Protein AF-A0A528FVA0-F1 (afdb_monomer)

Secondary structure (DSSP, 8-state):
-HHHHHHHHHHHHHHHHH-TT-HHHHHHHHHHHHHTT-HHHHHHHHHHHHHH-TT--HHHHHHHS--SSHHHHHHHHHHHHHTTS--

Structure (mmCIF, N/CA/C/O backbone):
data_AF-A0A528FVA0-F1
#
_entry.id   AF-A0A528FVA0-F1
#
loop_
_atom_site.group_PDB
_atom_site.id
_atom_site.type_symbol
_atom_site.label_atom_id
_atom_site.label_alt_id
_atom_site.label_comp_id
_atom_site.label_asym_id
_atom_site.label_entity_id
_atom_site.label_seq_id
_atom_site.pdbx_PDB_ins_code
_atom_site.Cartn_x
_atom_site.Cartn_y
_atom_site.Cartn_z
_atom_site.occupancy
_atom_site.B_iso_or_equiv
_atom_site.auth_seq_id
_atom_site.auth_comp_id
_atom_site.auth_asym_id
_atom_site.auth_atom_id
_atom_site.pdbx_PDB_model_num
ATOM 1 N N . GLN A 1 1 ? -0.329 16.011 8.355 1.00 67.06 1 GLN A N 1
ATOM 2 C CA . GLN A 1 1 ? 0.143 14.796 7.650 1.00 67.06 1 GLN A CA 1
ATOM 3 C C . GLN A 1 1 ? -0.833 14.337 6.578 1.00 67.06 1 GLN A C 1
ATOM 5 O O . GLN A 1 1 ? -0.333 14.007 5.514 1.00 67.06 1 GLN A O 1
ATOM 10 N N . LEU A 1 2 ? -2.152 14.358 6.836 1.00 74.94 2 LEU A N 1
ATOM 11 C CA . LEU A 1 2 ? -3.193 13.975 5.870 1.00 74.94 2 LEU A CA 1
ATOM 12 C C . LEU A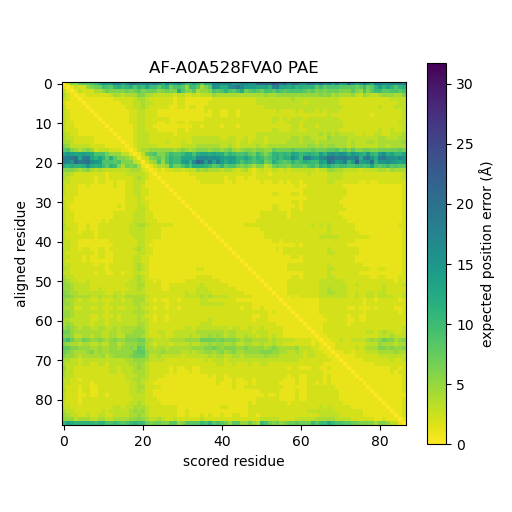 1 2 ? -2.935 14.554 4.476 1.00 74.94 2 LEU A C 1
ATOM 14 O O . LEU A 1 2 ? -2.668 13.758 3.589 1.00 74.94 2 LEU A O 1
ATOM 18 N N . GLY A 1 3 ? -2.792 15.884 4.346 1.00 84.88 3 GLY A N 1
ATOM 19 C CA . GLY A 1 3 ? -2.597 16.564 3.048 1.00 84.88 3 GLY A CA 1
ATOM 20 C C . GLY A 1 3 ? -1.536 15.965 2.115 1.00 84.88 3 GLY A C 1
ATOM 21 O O . GLY A 1 3 ? -1.690 15.992 0.900 1.00 84.88 3 GLY A O 1
ATOM 22 N N . ARG A 1 4 ? -0.469 15.375 2.675 1.00 92.31 4 ARG A N 1
ATOM 23 C CA . ARG A 1 4 ? 0.587 14.715 1.887 1.00 92.31 4 ARG A CA 1
ATOM 24 C C . ARG A 1 4 ? 0.149 13.352 1.347 1.00 92.31 4 ARG A C 1
ATOM 26 O O . ARG A 1 4 ? 0.625 12.932 0.301 1.00 92.31 4 ARG A O 1
ATOM 33 N N . TYR A 1 5 ? -0.716 12.643 2.067 1.00 95.81 5 TYR A N 1
ATOM 34 C CA . TYR A 1 5 ? -1.285 11.378 1.616 1.00 95.81 5 TYR A CA 1
ATOM 35 C C . TYR A 1 5 ? -2.404 11.590 0.599 1.00 95.81 5 TYR A C 1
ATOM 37 O O . TYR A 1 5 ? -2.495 10.783 -0.319 1.00 95.81 5 TYR A O 1
ATOM 45 N N . GLU A 1 6 ? -3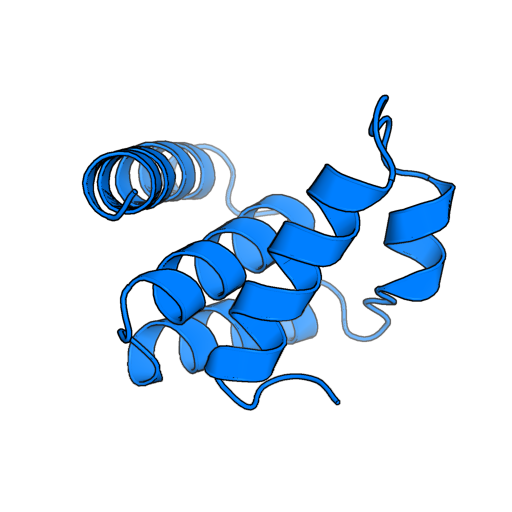.220 12.648 0.705 1.00 96.56 6 GLU A N 1
ATOM 46 C CA . GLU A 1 6 ? -4.160 12.976 -0.380 1.00 96.56 6 GLU A CA 1
ATOM 47 C C . GLU A 1 6 ? -3.407 13.308 -1.677 1.00 96.56 6 GLU A C 1
ATOM 49 O O . GLU A 1 6 ? -3.694 12.711 -2.712 1.00 96.56 6 GLU A O 1
ATOM 54 N N . GLU A 1 7 ? -2.365 14.144 -1.611 1.00 96.50 7 GLU A N 1
ATOM 55 C CA . GLU A 1 7 ? -1.511 14.427 -2.774 1.00 96.50 7 GLU A CA 1
ATOM 56 C C . GLU A 1 7 ? -0.849 13.151 -3.327 1.00 96.50 7 GLU A C 1
ATOM 58 O O . GLU A 1 7 ? -0.818 12.922 -4.539 1.00 96.50 7 GLU A O 1
ATOM 63 N N . ALA A 1 8 ? -0.359 12.271 -2.445 1.00 95.81 8 ALA A N 1
ATOM 64 C CA . ALA A 1 8 ? 0.213 10.991 -2.855 1.00 95.81 8 ALA A CA 1
ATOM 65 C C . ALA A 1 8 ? -0.812 10.104 -3.575 1.00 95.81 8 ALA A C 1
ATOM 67 O O . ALA A 1 8 ? -0.474 9.493 -4.590 1.00 95.81 8 ALA A O 1
ATOM 68 N N . VAL A 1 9 ? -2.055 10.041 -3.086 1.00 97.56 9 VAL A N 1
ATOM 69 C CA . VAL A 1 9 ? -3.146 9.301 -3.736 1.00 97.56 9 VAL A CA 1
ATOM 70 C C . VAL A 1 9 ? -3.372 9.823 -5.152 1.00 97.56 9 VAL A C 1
ATOM 72 O O . VAL A 1 9 ? -3.388 9.020 -6.087 1.00 97.56 9 VAL A O 1
ATOM 75 N N . ASP A 1 10 ? -3.480 11.139 -5.330 1.00 96.19 10 ASP A N 1
ATOM 76 C CA . ASP A 1 10 ? -3.734 11.744 -6.641 1.00 96.19 10 ASP A CA 1
ATOM 77 C C . ASP A 1 10 ? -2.599 11.446 -7.630 1.00 96.19 10 ASP A C 1
ATOM 79 O O . ASP A 1 10 ? -2.836 10.979 -8.751 1.00 96.19 10 ASP A O 1
ATOM 83 N N . LEU A 1 11 ? -1.345 11.623 -7.202 1.00 94.50 11 LEU A N 1
ATOM 84 C CA . LEU A 1 11 ? -0.166 11.334 -8.022 1.00 94.50 11 LEU A CA 1
ATOM 85 C C . LEU A 1 11 ? -0.071 9.850 -8.402 1.00 94.50 11 LEU A C 1
ATOM 87 O O . LEU A 1 11 ? 0.251 9.512 -9.548 1.00 94.50 11 LEU A O 1
ATOM 91 N N . LEU A 1 12 ? -0.351 8.950 -7.458 1.00 95.06 12 LEU A N 1
ATOM 92 C CA . LEU A 1 12 ? -0.312 7.507 -7.690 1.00 95.06 12 LEU A CA 1
ATOM 93 C C . LEU A 1 12 ? -1.438 7.060 -8.625 1.00 95.06 12 LEU A C 1
ATOM 95 O O . LEU A 1 12 ? -1.181 6.260 -9.524 1.00 95.06 12 LEU A O 1
ATOM 99 N N . MET A 1 13 ? -2.641 7.620 -8.494 1.00 94.50 13 MET A N 1
ATOM 100 C CA . MET A 1 13 ? -3.748 7.356 -9.416 1.00 94.50 13 MET A CA 1
ATOM 101 C C . MET A 1 13 ? -3.429 7.827 -10.837 1.00 94.50 13 MET A C 1
ATOM 103 O O . MET A 1 13 ? -3.569 7.057 -11.788 1.00 94.50 13 MET A O 1
ATOM 107 N N . GLN A 1 14 ? -2.895 9.041 -11.000 1.00 93.00 14 GLN A N 1
ATOM 108 C CA . GLN A 1 14 ? -2.440 9.534 -12.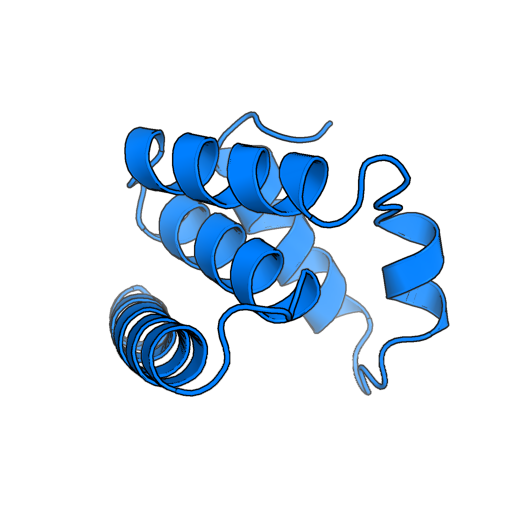308 1.00 93.00 14 GLN A CA 1
ATOM 109 C C . GLN A 1 14 ? -1.319 8.675 -12.906 1.00 93.00 14 GLN A C 1
ATOM 111 O O . GLN A 1 14 ? -1.199 8.545 -14.129 1.00 93.00 14 GLN A O 1
ATOM 116 N N . ARG A 1 15 ? -0.444 8.114 -12.066 1.00 89.56 15 ARG A N 1
ATOM 117 C CA . ARG A 1 15 ? 0.603 7.190 -12.512 1.00 89.56 15 ARG A CA 1
ATOM 118 C C . ARG A 1 15 ? 0.004 5.872 -12.990 1.00 89.56 15 ARG A C 1
ATOM 120 O O . ARG A 1 15 ? 0.372 5.420 -14.070 1.00 89.56 15 ARG A O 1
ATOM 127 N N . LEU A 1 16 ? -0.918 5.288 -12.229 1.00 90.19 16 LEU A N 1
ATOM 128 C CA . LEU A 1 16 ? -1.571 4.021 -12.569 1.00 90.19 16 LEU A CA 1
ATOM 129 C C . LEU A 1 16 ? -2.448 4.135 -13.821 1.00 90.19 16 LEU A C 1
ATOM 131 O O . LEU A 1 16 ? -2.497 3.191 -14.604 1.00 90.19 16 LEU A O 1
ATOM 135 N N . ALA A 1 17 ? -3.053 5.300 -14.063 1.00 89.31 17 ALA A N 1
ATOM 136 C CA . ALA A 1 17 ? -3.776 5.587 -15.301 1.00 89.31 17 ALA A CA 1
ATOM 137 C C . ALA A 1 17 ? -2.863 5.587 -16.544 1.00 89.31 17 ALA A C 1
ATOM 139 O O . ALA A 1 17 ? -3.304 5.236 -17.634 1.00 89.31 17 ALA A O 1
ATOM 140 N N . ARG A 1 18 ? -1.586 5.965 -16.388 1.00 85.00 18 ARG A N 1
ATOM 141 C CA . ARG A 1 18 ? -0.592 6.001 -17.479 1.00 85.00 18 ARG A CA 1
ATOM 142 C C . ARG A 1 18 ? 0.183 4.696 -17.634 1.00 85.00 18 ARG A C 1
ATOM 144 O O . ARG A 1 18 ? 0.586 4.349 -18.737 1.00 85.00 18 ARG A O 1
ATOM 151 N N . ASN A 1 19 ? 0.426 3.991 -16.534 1.00 72.25 19 ASN A N 1
ATOM 152 C CA . ASN A 1 19 ? 1.104 2.703 -16.521 1.00 72.25 19 ASN A CA 1
ATOM 153 C C . ASN A 1 19 ? 0.478 1.804 -15.452 1.00 72.25 19 ASN A C 1
ATOM 155 O O . ASN A 1 19 ? 0.812 1.874 -14.268 1.00 72.25 19 ASN A O 1
ATOM 159 N N . ALA A 1 20 ? -0.412 0.925 -15.904 1.00 68.94 20 ALA A N 1
ATOM 160 C CA . ALA A 1 20 ? -1.197 0.061 -15.042 1.00 68.94 20 ALA A CA 1
ATOM 161 C C . ALA A 1 20 ? -0.433 -1.173 -14.529 1.00 68.94 20 ALA A C 1
ATOM 163 O O . ALA A 1 20 ? -1.051 -2.030 -13.910 1.00 68.94 20 ALA A O 1
ATOM 164 N N . VAL A 1 21 ? 0.877 -1.330 -14.743 1.00 72.44 21 VAL A N 1
ATOM 165 C CA . VAL A 1 21 ? 1.556 -2.618 -14.462 1.00 72.44 21 VAL A CA 1
ATOM 166 C C . VAL A 1 21 ? 2.321 -2.633 -13.130 1.00 72.44 21 VAL A C 1
ATOM 168 O O . VAL A 1 21 ? 2.722 -3.691 -12.665 1.00 72.44 21 VAL A O 1
ATOM 171 N N . THR A 1 22 ? 2.505 -1.501 -12.444 1.00 83.44 22 THR A N 1
ATOM 172 C CA . THR A 1 22 ? 3.381 -1.485 -11.257 1.00 83.44 22 THR A CA 1
ATOM 173 C C . THR A 1 22 ? 2.666 -1.944 -9.979 1.00 83.44 22 THR A C 1
ATOM 175 O O . THR A 1 22 ? 1.669 -1.361 -9.545 1.00 83.44 22 THR A O 1
ATOM 178 N N . ASP A 1 23 ? 3.199 -2.980 -9.330 1.00 90.25 23 ASP A N 1
ATOM 179 C CA . ASP A 1 23 ? 2.732 -3.468 -8.025 1.00 90.25 23 ASP A CA 1
ATOM 180 C C . ASP A 1 23 ? 3.138 -2.520 -6.876 1.00 90.25 23 ASP A C 1
ATOM 182 O O . ASP A 1 23 ? 2.339 -2.222 -5.993 1.00 90.25 23 ASP A O 1
ATOM 186 N N . VAL A 1 24 ? 4.339 -1.933 -6.929 1.00 92.75 24 VAL A N 1
ATOM 187 C CA . VAL A 1 24 ? 4.849 -0.994 -5.916 1.00 92.75 24 VAL A CA 1
ATOM 188 C C . VAL A 1 24 ? 3.988 0.263 -5.828 1.00 92.75 24 VAL A C 1
ATOM 190 O O . VAL A 1 24 ? 3.681 0.712 -4.729 1.00 92.75 24 VAL A O 1
ATOM 193 N N . SER A 1 25 ? 3.558 0.839 -6.957 1.00 93.81 25 SER A N 1
ATOM 194 C CA . SER A 1 25 ? 2.704 2.038 -6.920 1.00 93.81 25 SER A CA 1
ATOM 195 C C . SER A 1 25 ? 1.335 1.742 -6.311 1.00 93.81 25 SER A C 1
ATOM 197 O O . SER A 1 25 ? 0.801 2.582 -5.595 1.00 93.81 25 SER A O 1
ATOM 199 N N . ARG A 1 26 ? 0.800 0.534 -6.523 1.00 95.75 26 ARG A N 1
ATOM 200 C CA . ARG A 1 26 ? -0.431 0.081 -5.864 1.00 95.75 26 ARG A CA 1
ATOM 201 C C . ARG A 1 26 ? -0.240 -0.143 -4.366 1.00 95.75 26 ARG A C 1
ATOM 203 O O . ARG A 1 26 ? -1.106 0.245 -3.592 1.00 95.75 26 ARG A O 1
ATOM 210 N N . ALA A 1 27 ? 0.900 -0.689 -3.947 1.00 97.12 27 ALA A N 1
ATOM 211 C CA . ALA A 1 27 ? 1.210 -0.865 -2.529 1.00 97.12 27 ALA A CA 1
ATOM 212 C C . ALA A 1 27 ? 1.345 0.485 -1.804 1.00 97.12 27 ALA A C 1
ATOM 214 O O . ALA A 1 27 ? 0.794 0.664 -0.721 1.00 97.12 27 ALA A O 1
ATOM 215 N N . LEU A 1 28 ? 2.001 1.468 -2.430 1.00 96.81 28 LEU A N 1
ATOM 216 C CA . LEU A 1 28 ? 2.078 2.836 -1.905 1.00 96.81 28 LEU A CA 1
ATOM 217 C C . LEU A 1 28 ? 0.701 3.507 -1.836 1.00 96.81 28 LEU A C 1
ATOM 219 O O . LEU A 1 28 ? 0.417 4.241 -0.889 1.00 96.81 28 LEU A O 1
ATOM 223 N N . LEU A 1 29 ? -0.164 3.239 -2.816 1.00 97.69 29 LEU A N 1
ATOM 224 C CA . LEU A 1 29 ? -1.527 3.760 -2.837 1.00 97.69 29 LEU A CA 1
ATOM 225 C C . LEU A 1 29 ? -2.355 3.160 -1.693 1.00 97.69 29 LEU A C 1
ATOM 227 O O . LEU A 1 29 ? -3.003 3.897 -0.954 1.00 97.69 29 LEU A O 1
ATOM 231 N N . ALA A 1 30 ? -2.268 1.842 -1.496 1.00 98.44 30 ALA A N 1
ATOM 232 C CA . ALA A 1 30 ? -2.913 1.150 -0.386 1.00 98.44 30 ALA A CA 1
ATOM 233 C C . ALA A 1 30 ? -2.442 1.690 0.976 1.00 98.44 30 ALA A C 1
ATOM 235 O O . ALA A 1 30 ? -3.267 1.985 1.840 1.00 98.44 30 ALA A O 1
ATOM 236 N N . ALA A 1 31 ? -1.132 1.897 1.148 1.00 98.44 31 ALA A N 1
ATOM 237 C CA . ALA A 1 31 ? -0.572 2.491 2.361 1.00 98.44 31 ALA A CA 1
ATOM 238 C C . ALA A 1 31 ? -1.079 3.923 2.595 1.00 98.44 31 ALA A C 1
ATOM 240 O O . ALA A 1 31 ? -1.479 4.267 3.708 1.00 98.44 31 ALA A O 1
ATOM 241 N N . SER A 1 32 ? -1.119 4.745 1.539 1.00 98.50 32 SER A N 1
ATOM 242 C CA . SER A 1 32 ? -1.628 6.123 1.607 1.00 98.50 32 SER A CA 1
ATOM 243 C C . SER A 1 32 ? -3.089 6.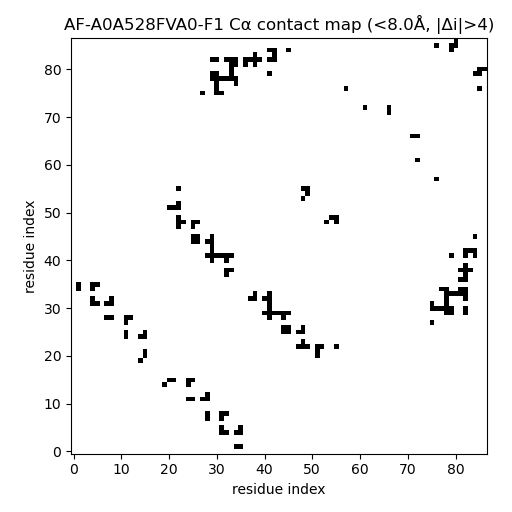146 2.054 1.00 98.50 32 SER A C 1
ATOM 245 O O . SER A 1 32 ? -3.437 6.876 2.979 1.00 98.50 32 SER A O 1
ATOM 247 N N . TYR A 1 33 ? -3.930 5.278 1.484 1.00 98.69 33 TYR A N 1
ATOM 248 C CA . TYR A 1 33 ? -5.310 5.119 1.938 1.00 98.69 33 TYR A CA 1
ATOM 249 C C . TYR A 1 33 ? -5.414 4.662 3.394 1.00 98.69 33 TYR A C 1
ATOM 251 O O . TYR A 1 33 ? -6.252 5.177 4.134 1.00 98.69 33 TYR A O 1
ATOM 259 N N . GLY A 1 34 ? -4.541 3.758 3.836 1.00 98.62 34 GLY A N 1
ATOM 260 C CA . GLY A 1 34 ? -4.474 3.337 5.231 1.00 98.62 34 GLY A CA 1
ATOM 261 C C . GLY A 1 34 ? -4.162 4.483 6.196 1.00 98.62 34 GLY A C 1
ATOM 262 O O . GLY A 1 34 ? -4.829 4.620 7.221 1.00 98.62 34 GLY A O 1
ATOM 263 N N . HIS A 1 35 ? -3.226 5.373 5.852 1.00 98.50 35 HIS A N 1
ATOM 264 C CA . HIS A 1 35 ? -2.953 6.569 6.660 1.00 98.50 35 HIS A CA 1
ATOM 265 C C . HIS A 1 35 ? -4.091 7.593 6.663 1.00 98.50 35 HIS A C 1
ATOM 267 O O . HIS A 1 35 ? -4.216 8.351 7.624 1.00 98.50 35 HIS A O 1
ATOM 273 N N . LEU A 1 36 ? -4.911 7.613 5.611 1.00 98.31 36 LEU A N 1
ATOM 274 C CA . LEU A 1 36 ? -6.097 8.463 5.507 1.00 98.31 36 LEU A CA 1
ATOM 275 C C . LEU A 1 36 ? -7.331 7.885 6.217 1.00 98.31 36 LEU A C 1
ATOM 277 O O . LEU A 1 36 ? -8.371 8.535 6.245 1.00 98.31 36 LEU A O 1
ATOM 281 N N . GLY A 1 37 ? -7.263 6.661 6.751 1.00 98.00 37 GLY A N 1
ATOM 282 C CA . GLY A 1 37 ? -8.434 5.971 7.306 1.00 98.00 37 GLY A CA 1
ATOM 283 C C . GLY A 1 37 ? -9.400 5.422 6.245 1.00 98.00 37 GLY A C 1
ATOM 284 O O . GLY A 1 37 ? -10.478 4.928 6.569 1.00 98.00 37 GLY A O 1
ATOM 285 N N . ARG A 1 38 ? -9.017 5.474 4.965 1.00 98.50 38 ARG A N 1
ATOM 286 C CA . ARG A 1 38 ? -9.802 5.025 3.804 1.00 98.50 38 ARG A CA 1
ATOM 287 C C . ARG A 1 38 ? -9.612 3.525 3.575 1.00 98.50 38 ARG A C 1
ATOM 289 O O . ARG A 1 38 ? -9.052 3.070 2.580 1.00 98.50 38 ARG A O 1
ATOM 296 N N . PHE A 1 39 ? -9.998 2.729 4.571 1.00 98.56 39 PHE A N 1
ATOM 297 C CA . PHE A 1 39 ? -9.602 1.320 4.647 1.00 98.56 39 PHE A CA 1
ATOM 298 C C . PHE A 1 39 ? -10.217 0.433 3.558 1.00 98.56 39 PHE A C 1
ATOM 300 O O . PHE A 1 39 ? -9.618 -0.576 3.186 1.00 98.56 39 PHE A O 1
ATOM 307 N N . ALA A 1 40 ? -11.400 0.779 3.045 1.00 98.56 40 ALA A N 1
ATOM 308 C CA . ALA A 1 40 ? -12.020 0.035 1.952 1.00 98.56 40 ALA A CA 1
ATOM 309 C C . ALA A 1 40 ? -11.204 0.183 0.658 1.00 98.56 40 ALA A C 1
ATOM 311 O O . ALA A 1 40 ? -10.870 -0.819 0.025 1.00 98.56 40 ALA A O 1
ATOM 312 N N . GLU A 1 41 ? -10.805 1.408 0.317 1.00 98.62 41 GLU A N 1
ATOM 313 C CA . GLU A 1 41 ?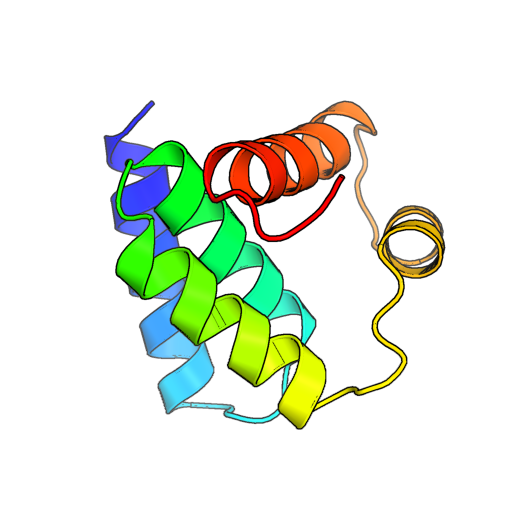 -9.953 1.674 -0.842 1.00 98.62 41 GLU A CA 1
ATOM 314 C C . GLU A 1 41 ? -8.547 1.095 -0.668 1.00 98.62 41 GLU A C 1
ATOM 316 O O . GLU A 1 41 ? -7.986 0.553 -1.620 1.00 98.62 41 GLU A O 1
ATOM 321 N N . ALA A 1 42 ? -7.999 1.130 0.551 1.00 98.69 42 ALA A N 1
ATOM 322 C CA . ALA A 1 42 ? -6.726 0.484 0.859 1.00 98.69 42 ALA A CA 1
ATOM 323 C C . ALA A 1 42 ? -6.765 -1.027 0.579 1.00 98.69 42 ALA A C 1
ATOM 325 O O . ALA A 1 42 ? -5.868 -1.558 -0.078 1.00 98.69 42 ALA A O 1
ATOM 326 N N . ARG A 1 43 ? -7.828 -1.714 1.026 1.00 98.62 43 ARG A N 1
ATOM 327 C CA . ARG A 1 43 ? -8.036 -3.147 0.766 1.00 98.62 43 ARG A CA 1
ATOM 328 C C . ARG A 1 43 ? -8.161 -3.450 -0.721 1.00 98.62 43 ARG A C 1
ATOM 330 O O . ARG A 1 43 ? -7.502 -4.372 -1.193 1.00 98.62 43 ARG A O 1
ATOM 337 N N . ALA A 1 44 ? -8.941 -2.662 -1.458 1.00 97.94 44 ALA A N 1
ATOM 338 C CA . ALA A 1 44 ? -9.088 -2.836 -2.901 1.00 97.94 44 ALA A CA 1
ATOM 339 C C . ALA A 1 44 ? -7.750 -2.643 -3.641 1.00 97.94 44 ALA A C 1
ATOM 341 O O . ALA A 1 44 ? -7.364 -3.468 -4.467 1.00 97.94 44 ALA A O 1
ATOM 342 N N . ALA A 1 45 ? -6.992 -1.596 -3.299 1.00 97.44 45 ALA A N 1
ATOM 343 C CA . ALA A 1 45 ? -5.677 -1.354 -3.886 1.00 97.44 45 ALA A CA 1
ATOM 344 C C . ALA A 1 45 ? -4.681 -2.480 -3.561 1.00 97.44 45 ALA A C 1
ATOM 346 O O . ALA A 1 45 ? -3.914 -2.887 -4.433 1.00 97.44 45 ALA A O 1
ATOM 347 N N . TRP A 1 46 ? -4.712 -3.018 -2.337 1.00 98.06 46 TRP A N 1
ATOM 348 C CA . TRP A 1 46 ? -3.865 -4.144 -1.941 1.00 98.06 46 T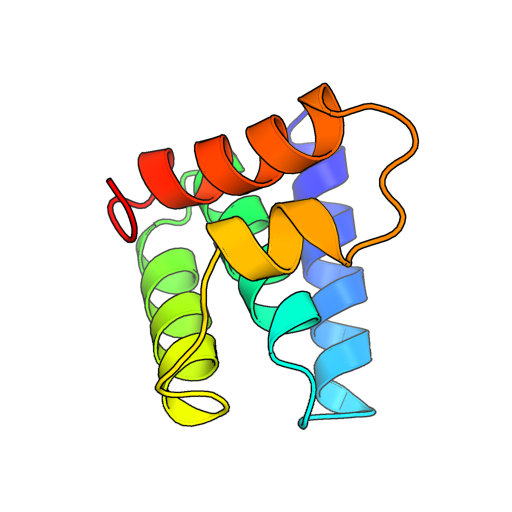RP A CA 1
ATOM 349 C C . TRP A 1 46 ? -4.225 -5.447 -2.664 1.00 98.06 46 TRP A C 1
ATOM 351 O O . TRP A 1 46 ? -3.337 -6.170 -3.105 1.00 98.06 46 TRP A O 1
ATOM 361 N N . GLN A 1 47 ? -5.513 -5.731 -2.864 1.00 97.81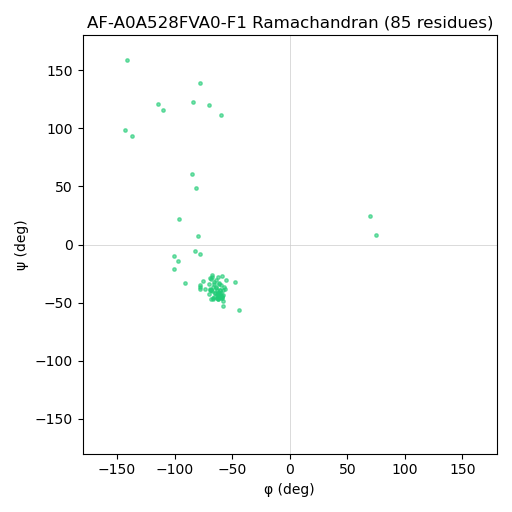 47 GLN A N 1
ATOM 362 C CA . GLN A 1 47 ? -5.939 -6.875 -3.678 1.00 97.81 47 GLN A CA 1
ATOM 363 C C . GLN A 1 47 ? -5.381 -6.787 -5.103 1.00 97.81 47 GLN A C 1
ATOM 365 O O . GLN A 1 47 ? -4.904 -7.783 -5.641 1.00 97.81 47 GLN A O 1
ATOM 370 N N . GLU A 1 48 ? -5.345 -5.589 -5.686 1.00 96.25 48 GLU A N 1
ATOM 371 C CA . GLU A 1 48 ? -4.732 -5.376 -6.997 1.00 96.25 48 GLU A CA 1
ATOM 372 C C . GLU A 1 48 ? -3.205 -5.551 -6.992 1.00 96.25 48 GLU A C 1
ATOM 374 O O . GLU A 1 48 ? -2.652 -5.979 -8.006 1.00 96.25 48 GLU A O 1
ATOM 379 N N . VAL A 1 49 ? -2.509 -5.270 -5.879 1.00 97.19 49 VAL A N 1
ATOM 380 C CA . VAL A 1 49 ? -1.081 -5.624 -5.723 1.00 97.19 49 VAL A CA 1
ATOM 381 C C . VAL A 1 49 ? -0.909 -7.128 -5.905 1.00 97.19 49 VAL A C 1
ATOM 383 O O . VAL A 1 49 ? -0.122 -7.550 -6.749 1.00 97.19 49 VAL A O 1
ATOM 386 N N . LEU A 1 50 ? -1.685 -7.919 -5.159 1.00 96.38 50 LEU A N 1
ATOM 387 C CA . LEU A 1 50 ? -1.605 -9.381 -5.171 1.00 96.38 50 LEU A CA 1
ATOM 388 C C . LEU A 1 50 ? -2.107 -9.989 -6.487 1.00 96.38 50 LEU A C 1
ATOM 390 O O . LEU A 1 50 ? -1.621 -11.031 -6.910 1.00 96.38 50 LEU A O 1
ATOM 394 N N . ARG A 1 51 ? -3.042 -9.332 -7.180 1.00 95.12 51 ARG A N 1
ATOM 395 C CA . ARG A 1 51 ? -3.491 -9.761 -8.512 1.00 95.12 51 ARG A C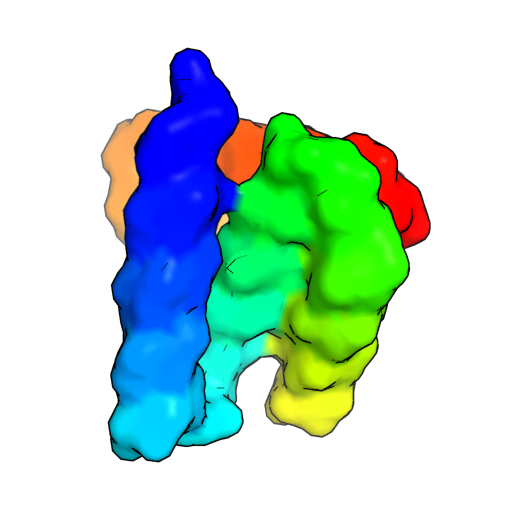A 1
ATOM 396 C C . ARG A 1 51 ? -2.400 -9.586 -9.570 1.00 95.12 51 ARG A C 1
ATOM 398 O O . ARG A 1 51 ? -2.279 -10.418 -10.464 1.00 95.12 51 ARG A O 1
ATOM 405 N N . VAL A 1 52 ? -1.642 -8.491 -9.500 1.00 92.44 52 VAL A N 1
ATOM 406 C CA . VAL A 1 52 ? -0.541 -8.204 -10.436 1.00 92.44 52 VAL A CA 1
ATOM 407 C C . VAL A 1 52 ? 0.704 -9.019 -10.093 1.00 92.44 52 VAL A C 1
ATOM 409 O O . VAL A 1 52 ? 1.395 -9.488 -10.993 1.00 92.44 52 VAL A O 1
ATOM 412 N N . ASN A 1 53 ? 0.985 -9.188 -8.803 1.00 94.75 53 ASN A N 1
ATOM 413 C CA . ASN A 1 53 ? 2.103 -9.965 -8.298 1.00 94.75 53 ASN A CA 1
ATOM 414 C C . ASN A 1 53 ? 1.646 -10.821 -7.103 1.00 94.75 53 ASN A C 1
ATOM 416 O O . ASN A 1 53 ? 1.677 -10.341 -5.966 1.00 94.75 53 ASN A O 1
ATOM 420 N N . PRO A 1 54 ? 1.238 -12.079 -7.345 1.00 95.69 54 PRO A N 1
ATOM 421 C CA . PRO A 1 54 ? 0.822 -12.997 -6.283 1.00 95.69 54 PRO A CA 1
ATOM 422 C C . PRO A 1 54 ? 1.903 -13.257 -5.227 1.00 95.69 54 PRO A C 1
ATOM 424 O O . PRO A 1 54 ? 1.575 -13.495 -4.068 1.00 95.69 54 PRO A O 1
ATOM 427 N N . ASP A 1 55 ? 3.178 -13.127 -5.601 1.00 95.94 55 ASP A N 1
ATOM 428 C CA . ASP A 1 55 ? 4.337 -13.350 -4.730 1.00 95.94 55 ASP A CA 1
ATOM 429 C C . ASP A 1 55 ? 4.870 -12.040 -4.116 1.00 95.94 55 ASP A C 1
ATOM 431 O O . ASP A 1 55 ? 6.044 -11.934 -3.737 1.00 95.94 55 ASP A O 1
ATOM 435 N N . TYR A 1 56 ? 4.037 -10.993 -4.037 1.00 96.31 56 TYR A N 1
ATOM 436 C CA . TYR A 1 56 ? 4.456 -9.700 -3.502 1.00 96.31 56 TYR A CA 1
ATOM 437 C C . TYR A 1 56 ? 4.938 -9.826 -2.049 1.00 96.31 56 TYR A C 1
ATOM 439 O O . TYR A 1 56 ? 4.160 -10.027 -1.118 1.00 96.31 56 TYR A O 1
ATOM 447 N N . SER A 1 57 ? 6.243 -9.638 -1.842 1.00 96.31 57 SER A N 1
ATOM 448 C CA . SER A 1 57 ? 6.882 -9.745 -0.530 1.00 96.31 57 SER A CA 1
ATOM 449 C C . SER A 1 57 ? 7.342 -8.383 -0.025 1.00 96.31 57 SER A C 1
ATOM 451 O O . SER A 1 57 ? 8.257 -7.775 -0.583 1.00 96.31 57 SER A O 1
ATOM 453 N N . LEU A 1 58 ? 6.756 -7.914 1.081 1.00 96.62 58 LEU A N 1
ATOM 454 C CA . LEU A 1 58 ? 7.216 -6.697 1.757 1.00 96.62 58 LEU A CA 1
ATOM 455 C C . LEU A 1 58 ? 8.671 -6.816 2.220 1.00 96.62 58 LEU A C 1
ATOM 457 O O . LEU A 1 58 ? 9.414 -5.844 2.147 1.00 96.62 58 LEU A O 1
ATOM 461 N N . GLU A 1 59 ? 9.112 -7.999 2.646 1.00 95.62 59 GLU A N 1
ATOM 462 C CA . GLU A 1 59 ? 10.502 -8.211 3.049 1.00 95.62 59 GLU A CA 1
ATOM 463 C C . GLU A 1 59 ? 11.462 -8.061 1.864 1.00 95.62 59 GLU A C 1
ATOM 465 O O . GLU A 1 59 ? 12.477 -7.371 1.966 1.00 95.62 59 GLU A O 1
ATOM 470 N N . TYR A 1 60 ? 11.126 -8.657 0.717 1.00 95.94 60 TYR A N 1
ATOM 471 C CA . TYR A 1 60 ? 11.911 -8.490 -0.501 1.00 95.94 60 TYR A CA 1
ATOM 472 C C . TYR A 1 60 ? 11.927 -7.024 -0.943 1.00 95.94 60 TYR A C 1
ATOM 474 O O . TYR A 1 60 ? 12.991 -6.469 -1.214 1.00 95.94 60 TYR A O 1
ATOM 482 N N . ARG A 1 61 ? 10.763 -6.360 -0.941 1.00 95.62 61 ARG A N 1
ATOM 483 C CA . ARG A 1 61 ? 10.635 -4.939 -1.293 1.00 95.62 61 ARG A CA 1
ATOM 484 C C . ARG A 1 61 ? 11.450 -4.039 -0.366 1.00 95.62 61 ARG A C 1
ATOM 486 O O . ARG A 1 61 ? 12.108 -3.136 -0.874 1.00 95.62 61 ARG A O 1
ATOM 493 N N . ARG A 1 62 ? 11.500 -4.331 0.938 1.00 94.88 62 ARG A N 1
ATOM 494 C CA . ARG A 1 62 ? 12.365 -3.632 1.904 1.00 94.88 62 ARG A CA 1
ATOM 495 C C . ARG A 1 62 ? 13.841 -3.689 1.497 1.00 94.88 62 ARG A C 1
ATOM 497 O O . ARG A 1 62 ? 14.550 -2.708 1.676 1.00 94.88 62 ARG A O 1
ATOM 504 N N . LYS A 1 63 ? 14.298 -4.825 0.956 1.00 93.94 63 LYS A N 1
ATOM 505 C CA . LYS A 1 63 ? 15.701 -5.045 0.563 1.00 93.94 63 LYS A CA 1
ATOM 506 C C . LYS A 1 63 ? 16.066 -4.382 -0.766 1.00 93.94 63 LYS A C 1
ATOM 508 O O . LYS A 1 63 ? 17.196 -3.931 -0.915 1.00 93.94 63 LYS A O 1
ATOM 513 N N . VAL A 1 64 ? 15.148 -4.366 -1.736 1.00 94.19 64 VAL A N 1
ATOM 514 C CA . VAL A 1 64 ? 15.465 -3.940 -3.116 1.00 94.19 64 VAL A CA 1
ATOM 515 C C . VAL A 1 64 ? 15.048 -2.514 -3.453 1.00 94.19 64 VAL A C 1
ATOM 517 O O . VAL A 1 64 ? 15.555 -1.949 -4.420 1.00 94.19 64 VAL A O 1
ATOM 520 N N . LEU A 1 65 ? 14.106 -1.926 -2.712 1.00 91.19 65 LEU A N 1
ATOM 521 C CA . LEU A 1 65 ? 13.690 -0.550 -2.967 1.00 91.19 65 LEU A CA 1
ATOM 522 C C . LEU A 1 65 ? 14.724 0.434 -2.397 1.00 91.19 65 LEU A C 1
ATOM 524 O O . LEU A 1 65 ? 15.203 0.239 -1.282 1.00 91.19 65 LEU A O 1
ATOM 528 N N . PRO A 1 66 ? 15.048 1.519 -3.124 1.00 92.94 66 PRO A N 1
ATOM 529 C CA . PRO A 1 66 ? 16.148 2.420 -2.783 1.00 92.94 66 PRO A CA 1
ATOM 530 C C . PRO A 1 66 ? 15.761 3.442 -1.696 1.00 92.94 66 PRO A C 1
ATOM 532 O O . PRO A 1 66 ? 15.976 4.646 -1.853 1.00 92.94 66 PRO A O 1
ATOM 535 N N . TYR A 1 67 ? 15.160 2.988 -0.595 1.00 87.69 67 TYR A N 1
ATOM 536 C CA . TYR A 1 67 ? 14.867 3.848 0.549 1.00 87.69 67 TYR A CA 1
ATOM 537 C C . TYR A 1 67 ? 16.165 4.225 1.257 1.00 87.69 67 TYR A C 1
ATOM 539 O O . TYR A 1 67 ? 16.894 3.368 1.749 1.00 87.69 67 TYR A O 1
ATOM 547 N N . LYS A 1 68 ? 16.447 5.529 1.327 1.00 90.88 68 LYS A N 1
ATOM 548 C CA . LYS A 1 68 ? 17.617 6.047 2.051 1.00 90.88 68 LYS A CA 1
ATOM 549 C C . LYS A 1 68 ? 17.455 5.904 3.563 1.00 90.88 68 LYS A C 1
ATOM 551 O O . LYS A 1 68 ? 18.436 5.687 4.263 1.00 90.88 68 LYS A O 1
ATOM 556 N N . ASN A 1 69 ? 16.223 6.043 4.049 1.00 92.69 69 ASN A N 1
ATOM 557 C CA . ASN A 1 69 ? 15.874 5.896 5.451 1.00 92.69 69 ASN A CA 1
ATOM 558 C C . ASN A 1 69 ? 14.952 4.676 5.628 1.00 92.69 69 ASN A C 1
ATOM 560 O O . ASN A 1 69 ? 13.859 4.666 5.058 1.00 92.69 69 ASN A O 1
ATOM 564 N N . PRO A 1 70 ? 15.333 3.667 6.433 1.00 90.12 70 PRO A N 1
ATOM 565 C CA . PRO A 1 70 ? 14.474 2.519 6.728 1.00 90.12 70 PRO A CA 1
ATOM 566 C C . PRO A 1 70 ? 13.103 2.901 7.303 1.00 90.12 70 PRO A C 1
ATOM 568 O O . PRO A 1 70 ? 12.117 2.211 7.043 1.00 90.12 70 PRO A O 1
ATOM 571 N N . ALA A 1 71 ? 13.022 4.017 8.036 1.00 94.38 71 ALA A N 1
ATOM 572 C CA . ALA A 1 71 ? 11.765 4.506 8.597 1.00 94.38 71 ALA A CA 1
ATOM 573 C C . ALA A 1 71 ? 10.729 4.855 7.516 1.00 94.38 71 ALA A C 1
ATOM 575 O O . ALA A 1 71 ? 9.535 4.717 7.760 1.00 94.38 71 ALA A O 1
ATOM 576 N N . ASP A 1 72 ? 11.163 5.244 6.314 1.00 93.44 72 ASP A N 1
ATOM 577 C CA . ASP A 1 72 ? 10.251 5.554 5.211 1.00 93.44 72 ASP A CA 1
ATOM 578 C C . ASP A 1 72 ? 9.553 4.286 4.697 1.00 93.44 72 ASP A C 1
ATOM 580 O O . ASP A 1 72 ? 8.365 4.318 4.379 1.00 93.44 72 ASP A O 1
ATOM 584 N N . PHE A 1 73 ? 10.265 3.151 4.644 1.00 95.56 73 PHE A N 1
ATOM 585 C CA . PHE A 1 73 ? 9.650 1.871 4.289 1.00 95.56 73 PHE A CA 1
ATOM 586 C C . PHE A 1 73 ? 8.720 1.383 5.400 1.00 95.56 73 PHE A C 1
ATOM 588 O O . PHE A 1 73 ? 7.607 0.944 5.118 1.00 95.56 73 PHE A O 1
ATOM 595 N N . GLU A 1 74 ? 9.130 1.501 6.665 1.00 96.62 74 GLU A N 1
ATOM 596 C CA . GLU A 1 74 ? 8.254 1.145 7.787 1.00 96.62 74 GLU A CA 1
ATOM 597 C C . GLU A 1 74 ? 6.992 2.004 7.834 1.00 96.62 74 GLU A C 1
ATOM 599 O O . GLU A 1 74 ? 5.926 1.494 8.167 1.00 96.62 74 GLU A O 1
ATOM 604 N N . HIS A 1 75 ? 7.072 3.268 7.419 1.00 96.69 75 HIS A N 1
ATOM 605 C CA . HIS A 1 75 ? 5.904 4.130 7.285 1.00 96.69 75 HIS A CA 1
ATOM 606 C C . HIS A 1 75 ? 4.911 3.592 6.246 1.00 96.69 75 HIS A C 1
ATOM 608 O O . HIS A 1 75 ? 3.714 3.533 6.509 1.00 96.69 75 HIS A O 1
ATOM 614 N N . VAL A 1 76 ? 5.395 3.094 5.102 1.00 96.88 76 VAL A N 1
ATOM 615 C CA . VAL A 1 76 ? 4.540 2.404 4.116 1.00 96.88 76 VAL A CA 1
ATOM 616 C C . VAL A 1 76 ? 3.872 1.177 4.738 1.00 96.88 76 VAL A C 1
ATOM 618 O O . VAL A 1 76 ? 2.666 0.984 4.582 1.00 96.88 76 VAL A O 1
ATOM 621 N N . VAL A 1 77 ? 4.634 0.356 5.466 1.00 98.12 77 VAL A N 1
ATOM 622 C CA . VAL A 1 77 ? 4.088 -0.841 6.119 1.00 98.12 77 VAL A CA 1
ATOM 623 C C . VAL A 1 77 ? 3.062 -0.470 7.197 1.00 98.12 77 VAL A C 1
ATOM 625 O O . VAL A 1 77 ? 2.036 -1.136 7.299 1.00 98.12 77 VAL A O 1
ATOM 628 N N . ASP A 1 78 ? 3.271 0.607 7.957 1.00 98.31 78 ASP A N 1
ATOM 629 C CA . ASP A 1 78 ? 2.306 1.120 8.940 1.00 98.31 78 ASP A CA 1
ATOM 630 C C . ASP A 1 78 ? 0.961 1.483 8.294 1.00 98.31 78 ASP A C 1
ATOM 632 O O . ASP A 1 78 ? -0.090 1.085 8.800 1.00 98.31 78 ASP A O 1
ATOM 636 N N . GLY A 1 79 ? 0.967 2.160 7.142 1.00 98.44 79 GLY A N 1
ATOM 637 C CA . GLY A 1 79 ? -0.258 2.436 6.387 1.00 98.44 79 GLY A CA 1
ATOM 638 C C . GLY A 1 79 ? -1.009 1.155 6.010 1.00 98.44 79 GLY A C 1
ATOM 639 O O . GLY A 1 79 ? -2.221 1.051 6.203 1.00 98.44 79 GLY A O 1
ATOM 640 N N . LEU A 1 80 ? -0.286 0.134 5.547 1.00 98.62 80 LEU A N 1
ATOM 641 C CA . LEU A 1 80 ? -0.869 -1.173 5.226 1.00 98.62 80 LEU A CA 1
ATOM 642 C C . LEU A 1 80 ? -1.426 -1.884 6.475 1.00 98.62 80 LEU A C 1
ATOM 644 O O . LEU A 1 80 ? -2.532 -2.430 6.427 1.00 98.62 80 LEU A O 1
ATOM 648 N N . ARG A 1 81 ? -0.716 -1.836 7.611 1.00 98.69 81 ARG A N 1
ATOM 649 C CA . ARG A 1 81 ? -1.189 -2.402 8.888 1.00 98.69 81 ARG A CA 1
ATOM 650 C C . ARG A 1 81 ? -2.453 -1.708 9.382 1.00 98.69 81 ARG A C 1
ATOM 652 O O . ARG A 1 81 ? -3.401 -2.384 9.768 1.00 98.69 81 ARG A O 1
ATOM 659 N N . LYS A 1 82 ? -2.521 -0.374 9.298 1.00 98.44 82 LYS A N 1
ATOM 660 C CA . LYS A 1 82 ? -3.722 0.411 9.644 1.00 98.44 82 LYS A CA 1
ATOM 661 C C . LYS A 1 82 ? -4.948 -0.012 8.840 1.00 98.44 82 LYS A C 1
ATOM 663 O O . LYS A 1 82 ? -6.050 -0.041 9.376 1.00 98.44 82 LYS A O 1
ATOM 668 N N . ALA A 1 83 ? -4.757 -0.376 7.573 1.00 98.25 83 ALA A N 1
ATOM 669 C CA . ALA A 1 83 ? -5.820 -0.891 6.714 1.00 98.25 83 ALA A CA 1
ATOM 670 C C . ALA A 1 83 ? -6.191 -2.366 6.971 1.00 98.25 83 ALA A C 1
ATOM 672 O O . ALA A 1 83 ? -7.177 -2.852 6.402 1.00 98.25 83 ALA A O 1
ATOM 673 N N . GLY A 1 84 ? -5.425 -3.074 7.808 1.00 98.19 84 GLY A N 1
ATOM 674 C CA . GLY A 1 84 ? -5.619 -4.489 8.117 1.00 98.19 84 GLY A CA 1
ATOM 675 C C . GLY A 1 84 ? -5.304 -5.421 6.947 1.00 98.19 84 GLY A C 1
ATOM 676 O O . GLY A 1 84 ? -5.878 -6.503 6.867 1.00 98.19 84 GLY A O 1
ATOM 677 N N . VAL A 1 85 ? -4.450 -4.996 6.007 1.00 97.88 85 VAL A N 1
ATOM 678 C CA . VAL A 1 85 ? -4.107 -5.794 4.811 1.00 97.88 85 VAL A CA 1
ATOM 679 C C . VAL A 1 85 ? -2.811 -6.593 4.948 1.00 97.88 85 VAL A C 1
ATOM 681 O O . VAL A 1 85 ? -2.554 -7.489 4.148 1.00 97.88 85 VAL A O 1
ATOM 684 N N . VAL A 1 86 ? -2.007 -6.274 5.961 1.00 95.75 86 VAL A N 1
ATOM 685 C CA . VAL A 1 86 ? -0.773 -6.977 6.328 1.00 95.75 86 VAL A CA 1
ATOM 686 C C . VAL A 1 86 ? -0.668 -7.040 7.851 1.00 95.75 86 VAL A C 1
ATOM 688 O O . VAL A 1 86 ? -1.307 -6.243 8.542 1.00 95.75 86 VAL A O 1
ATOM 691 N N . GLN A 1 87 ? 0.128 -7.984 8.355 1.00 83.62 87 GLN A N 1
ATOM 692 C CA . GLN A 1 87 ? 0.422 -8.163 9.782 1.00 83.62 87 GLN A CA 1
ATOM 693 C C . GLN A 1 87 ? 1.764 -7.504 10.141 1.00 83.62 87 GLN A C 1
ATOM 695 O O . GLN A 1 87 ? 2.726 -7.616 9.347 1.00 83.62 87 GLN A O 1
#

Foldseek 3Di:
DLVVLVVLLVVLVVVCVVPVQDLVSLLQNLLSCLVNVVLVSSQVSNVSSCVNPVPDDLVVCLVPPPDPDSVVSVSSVNSCVSSVNHD

Mean predicted aligned error: 2.85 Å

pLDDT: mean 93.87, std 6.66, range [67.06, 98.69]

Radius of gyration: 11.88 Å; Cα contacts (8 Å, |Δi|>4): 106; chains: 1; bounding box: 30×30×27 Å

Seque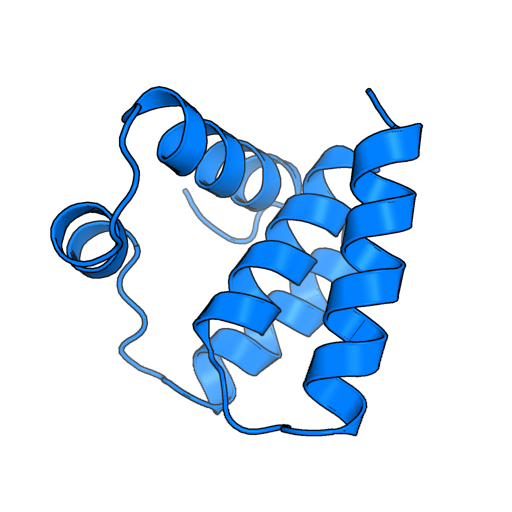nce (87 aa):
QLGRYEEAVDLLMQRLARNAVTDVSRALLAASYGHLGRFAEARAAWQEVLRVNPDYSLEYRRKVLPYKNPADFEHVVDGLRKAGVVQ

Solvent-accessible surface area (backbone atoms only — not comparable to full-atom values): 4717 Å² total; per-residue (Å²): 116,62,74,61,34,55,52,47,41,54,56,39,51,58,44,40,75,77,48,77,78,58,41,65,56,28,45,54,38,11,10,32,25,14,70,67,68,39,33,70,60,10,42,56,32,40,52,53,19,42,71,74,33,77,82,72,45,70,72,58,48,66,72,71,50,91,64,90,47,69,66,63,56,52,49,44,50,48,12,27,39,68,31,67,74,49,133

Nearest PDB structures (foldseek):
  8ye5-assembly1_B  TM=6.359E-01  e=5.483E-02  Dehalobacter sp.
  6q4m-assembly1_A  TM=6.482E-01  e=1.419E-01  Homo sapiens
  5lwv-assembly1_A  TM=6.273E-01  e=1.211E-01  Homo sapiens
  5vie-assembly1_C  TM=6.443E-01  e=1.419E-01  Homo sapiens
  6xss-assembly1_A  TM=8.971E-01  e=1.613E+00  synthetic construct